Protein AF-A0A7K0BGA0-F1 (afdb_monomer_lite)

pLDDT: mean 87.05, std 5.62, range [65.81, 94.06]

Secondary structure (DSSP, 8-state):
-EEEEEETTTTEEEEEE---------SS--------PPPS--SEEEEEEEE--EEEETTEEEEPPGGG-EEEEEEEEE--

Structure (mmCIF, N/CA/C/O backbone):
data_AF-A0A7K0BGA0-F1
#
_entry.id   AF-A0A7K0BGA0-F1
#
loop_
_atom_site.group_PDB
_atom_site.id
_atom_site.type_symbol
_atom_site.label_atom_id
_atom_site.label_alt_id
_atom_site.label_comp_id
_atom_site.label_asym_id
_atom_site.label_entity_id
_atom_site.label_seq_id
_atom_site.pdbx_PDB_ins_code
_atom_site.Cartn_x
_atom_site.Cartn_y
_atom_site.Cartn_z
_atom_site.occupancy
_atom_site.B_iso_or_equiv
_atom_site.auth_seq_id
_atom_site.auth_comp_id
_atom_site.auth_asym_id
_atom_site.auth_atom_id
_atom_site.pdbx_PDB_model_num
ATOM 1 N N . MET A 1 1 ? 3.004 3.347 0.396 1.00 86.25 1 MET A N 1
ATOM 2 C CA . MET A 1 1 ? 2.063 2.702 1.341 1.00 86.25 1 MET A CA 1
ATOM 3 C C . MET A 1 1 ? 1.098 3.762 1.839 1.00 86.25 1 MET A C 1
ATOM 5 O O . MET A 1 1 ? 1.430 4.939 1.783 1.00 86.25 1 MET A O 1
ATOM 9 N N . ALA A 1 2 ? -0.083 3.387 2.301 1.00 87.75 2 ALA A N 1
ATOM 10 C CA . ALA A 1 2 ? -0.985 4.322 2.952 1.00 87.75 2 ALA A CA 1
ATOM 11 C C . ALA A 1 2 ? -1.748 3.640 4.084 1.00 87.75 2 ALA A C 1
ATOM 13 O O . ALA A 1 2 ? -1.885 2.413 4.106 1.00 87.75 2 ALA A O 1
ATOM 14 N N . ILE A 1 3 ? -2.218 4.451 5.026 1.00 89.50 3 ILE A N 1
ATOM 15 C CA . ILE A 1 3 ? -3.103 4.021 6.101 1.00 89.50 3 ILE A CA 1
ATOM 16 C C . ILE A 1 3 ? -4.380 4.850 6.007 1.00 89.50 3 ILE A C 1
ATOM 18 O O . ILE A 1 3 ? -4.327 6.079 5.939 1.00 89.50 3 ILE A O 1
ATOM 22 N N . ALA A 1 4 ? -5.513 4.163 5.985 1.00 88.75 4 ALA A N 1
ATOM 23 C CA . ALA A 1 4 ? -6.837 4.746 6.099 1.00 88.75 4 ALA A CA 1
ATOM 24 C C . ALA A 1 4 ? -7.361 4.513 7.517 1.00 88.75 4 ALA A C 1
ATOM 26 O O . ALA A 1 4 ? -7.227 3.405 8.038 1.00 88.75 4 ALA A O 1
ATOM 27 N N . ASN A 1 5 ? -7.965 5.526 8.130 1.00 88.56 5 ASN A N 1
ATOM 28 C CA . ASN A 1 5 ? -8.832 5.356 9.286 1.00 88.56 5 ASN A CA 1
ATOM 29 C C . ASN A 1 5 ? -10.275 5.617 8.866 1.00 88.56 5 ASN A C 1
ATOM 31 O O . ASN A 1 5 ? -10.562 6.681 8.323 1.00 88.56 5 ASN A O 1
ATOM 35 N N . TRP A 1 6 ? -11.173 4.680 9.149 1.00 87.06 6 TRP A N 1
ATOM 36 C CA . TRP A 1 6 ? -12.605 4.848 8.926 1.00 87.06 6 TRP A CA 1
ATOM 37 C C . TRP A 1 6 ? -13.342 4.869 10.265 1.00 87.06 6 TRP A C 1
ATOM 39 O O . TRP A 1 6 ? -13.294 3.908 11.037 1.00 87.06 6 TRP A O 1
ATOM 49 N N . ASN A 1 7 ? -14.014 5.985 10.541 1.00 85.75 7 ASN A N 1
ATOM 50 C CA . ASN A 1 7 ? -15.037 6.096 11.566 1.00 85.75 7 ASN A CA 1
ATOM 51 C C . ASN A 1 7 ? -16.385 5.713 10.943 1.00 85.75 7 ASN A C 1
ATOM 53 O O . ASN A 1 7 ? -17.001 6.522 10.252 1.00 85.75 7 ASN A O 1
ATOM 57 N N . TYR A 1 8 ? -16.821 4.481 11.193 1.00 81.62 8 TYR A N 1
ATOM 58 C CA . TYR A 1 8 ? -18.072 3.946 10.658 1.00 81.62 8 TYR A CA 1
ATOM 59 C C . TYR A 1 8 ? -19.323 4.524 11.337 1.00 81.62 8 TYR A C 1
ATOM 61 O O . TYR A 1 8 ? -20.391 4.489 10.738 1.00 81.62 8 TYR A O 1
ATOM 69 N N . GLU A 1 9 ? -19.217 5.056 12.560 1.00 85.25 9 GLU A N 1
ATOM 70 C CA . GLU A 1 9 ? -20.363 5.635 13.281 1.00 85.25 9 GLU A CA 1
ATOM 71 C C . GLU A 1 9 ? -20.790 6.972 12.672 1.00 85.25 9 GLU A C 1
ATOM 73 O O . GLU A 1 9 ? -21.978 7.256 12.546 1.00 85.25 9 GLU A O 1
ATOM 78 N N . GLU A 1 10 ? -19.813 7.781 12.259 1.00 87.06 10 GLU A N 1
ATOM 79 C CA . GLU A 1 10 ? -20.044 9.081 11.617 1.00 87.06 10 GLU A CA 1
ATOM 80 C C . GLU A 1 10 ? -19.897 9.043 10.088 1.00 87.06 10 GLU A C 1
ATOM 82 O O . GLU A 1 10 ? -20.00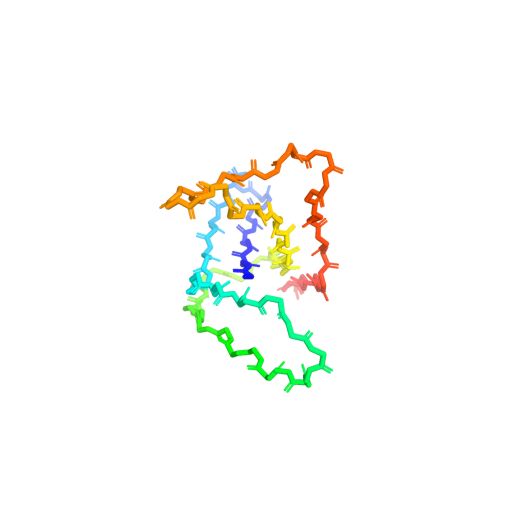4 10.084 9.443 1.00 87.06 10 GLU A O 1
ATOM 87 N N . ASP A 1 11 ? -19.592 7.873 9.522 1.00 83.94 11 ASP A N 1
ATOM 88 C CA . ASP A 1 11 ? -19.232 7.663 8.114 1.00 83.94 11 ASP A CA 1
ATOM 89 C C . ASP A 1 11 ? -18.153 8.634 7.586 1.00 83.94 11 ASP A C 1
ATOM 91 O O . ASP A 1 11 ? -18.252 9.236 6.515 1.00 83.94 11 ASP A O 1
ATOM 95 N N . LYS A 1 12 ? -17.081 8.813 8.365 1.00 87.38 12 LYS A N 1
ATOM 96 C CA . LYS A 1 12 ? -15.942 9.680 8.013 1.00 87.38 12 LYS A CA 1
ATOM 97 C C . LYS A 1 12 ? -14.671 8.872 7.859 1.00 87.38 12 LYS A C 1
ATOM 99 O O . LYS A 1 12 ? -14.392 7.993 8.669 1.00 87.38 12 LYS A O 1
ATOM 104 N N . PHE A 1 13 ? -13.843 9.219 6.879 1.00 86.00 13 PHE A N 1
ATOM 105 C CA . PHE A 1 13 ? -12.542 8.586 6.692 1.00 86.00 13 PHE A CA 1
ATOM 106 C C . PHE A 1 13 ? -11.407 9.606 6.570 1.00 86.00 13 PHE A C 1
ATOM 108 O O . PHE A 1 13 ? -11.572 10.691 6.016 1.00 86.00 13 PHE A O 1
ATOM 115 N N . GLU A 1 14 ? -10.234 9.233 7.072 1.00 88.38 14 GLU A N 1
ATOM 116 C CA . GLU A 1 14 ? -8.983 9.972 6.919 1.00 88.38 14 GLU A CA 1
ATOM 117 C C . GLU A 1 14 ? -7.938 9.057 6.279 1.00 88.38 14 GLU A C 1
ATOM 119 O O . GLU A 1 14 ? -7.746 7.926 6.717 1.00 88.38 1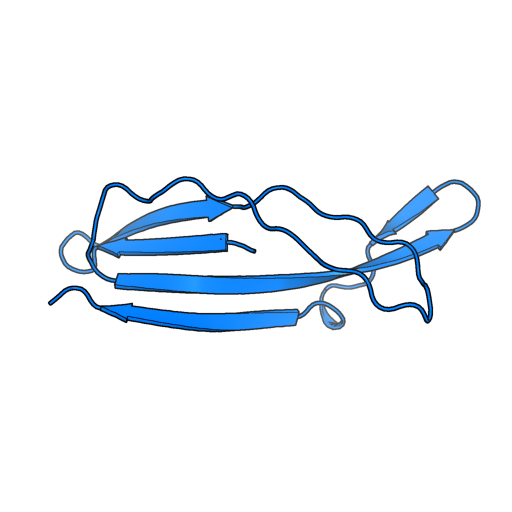4 GLU A O 1
ATOM 124 N N . ASN A 1 15 ? -7.234 9.553 5.260 1.00 88.75 15 ASN A N 1
ATOM 125 C CA . ASN A 1 15 ? -6.167 8.817 4.586 1.00 88.75 15 ASN A CA 1
ATOM 126 C C . ASN A 1 15 ? -4.829 9.533 4.770 1.00 88.75 15 ASN A C 1
ATOM 128 O O . ASN A 1 15 ? -4.719 10.733 4.515 1.00 88.75 15 ASN A O 1
ATOM 132 N N . LYS A 1 16 ? -3.792 8.779 5.140 1.00 88.62 16 LYS A N 1
ATOM 133 C CA . LYS A 1 16 ? -2.403 9.246 5.172 1.00 88.62 16 LYS A CA 1
ATOM 134 C C . LYS A 1 16 ? -1.565 8.400 4.231 1.00 88.62 16 LYS A C 1
ATOM 136 O O . LYS A 1 16 ? -1.501 7.177 4.360 1.00 88.62 16 LYS A O 1
ATOM 141 N N . TYR A 1 17 ? -0.928 9.067 3.280 1.00 89.38 17 TYR A N 1
ATOM 142 C CA . TYR A 1 17 ? -0.012 8.448 2.333 1.00 89.38 17 TYR A CA 1
ATOM 143 C C . TYR A 1 17 ? 1.413 8.563 2.861 1.00 89.38 17 TYR A C 1
ATOM 145 O O . TYR A 1 17 ? 1.772 9.567 3.473 1.00 89.38 17 TYR A O 1
ATOM 153 N N . SER A 1 18 ? 2.216 7.528 2.632 1.00 89.38 18 SER A N 1
ATOM 154 C CA . SER A 1 18 ? 3.647 7.589 2.901 1.00 89.38 18 SER A CA 1
ATOM 155 C C . SER A 1 18 ? 4.338 8.501 1.894 1.00 89.38 18 SER A C 1
ATOM 157 O O . SER A 1 18 ? 3.751 8.894 0.883 1.00 89.38 18 SER A O 1
ATOM 159 N N . ASN A 1 19 ? 5.632 8.728 2.100 1.00 90.81 19 ASN A N 1
ATOM 160 C CA . ASN A 1 19 ? 6.512 9.186 1.032 1.00 90.81 19 ASN A CA 1
ATOM 161 C C . ASN A 1 19 ? 6.370 8.314 -0.233 1.00 90.81 19 ASN A C 1
ATOM 163 O O . ASN A 1 19 ? 6.158 7.096 -0.149 1.00 90.81 19 ASN A O 1
ATOM 167 N N . GLU A 1 20 ? 6.492 8.950 -1.400 1.00 87.75 20 GLU A N 1
ATOM 168 C CA . GLU A 1 20 ? 6.608 8.258 -2.681 1.00 87.75 20 GLU A CA 1
ATOM 169 C C . GLU A 1 20 ? 8.011 7.654 -2.806 1.00 87.75 20 GLU A C 1
ATOM 171 O O . GLU A 1 20 ? 9.007 8.274 -2.429 1.00 87.75 20 GLU A O 1
ATOM 176 N N . ILE A 1 21 ? 8.084 6.423 -3.310 1.00 90.19 21 ILE A N 1
ATOM 177 C CA . ILE A 1 21 ? 9.337 5.688 -3.477 1.00 90.19 21 ILE A CA 1
ATOM 178 C C . ILE A 1 21 ? 9.382 5.197 -4.918 1.00 90.19 21 ILE A C 1
ATOM 180 O O . ILE A 1 21 ? 8.562 4.375 -5.326 1.00 90.19 21 ILE A O 1
ATOM 184 N N . ILE A 1 22 ? 10.336 5.720 -5.684 1.00 90.31 22 ILE A N 1
ATOM 185 C CA . ILE A 1 22 ? 10.570 5.347 -7.078 1.00 90.31 22 ILE A CA 1
ATOM 186 C C . ILE A 1 22 ? 11.856 4.538 -7.122 1.00 90.31 22 ILE A C 1
ATOM 188 O O . ILE A 1 22 ? 12.893 4.984 -6.636 1.00 90.31 22 ILE A O 1
ATOM 192 N N . ILE A 1 23 ? 11.777 3.347 -7.706 1.00 89.94 23 ILE A N 1
ATOM 193 C CA . ILE A 1 23 ? 12.887 2.402 -7.758 1.00 89.94 23 ILE A CA 1
ATOM 194 C C . ILE A 1 23 ? 13.146 2.050 -9.219 1.00 89.94 23 ILE A C 1
ATOM 196 O O . ILE A 1 23 ? 12.214 1.724 -9.958 1.00 89.94 23 ILE A O 1
ATOM 200 N N . GLU A 1 24 ? 14.405 2.126 -9.648 1.00 88.69 24 GLU A N 1
ATOM 20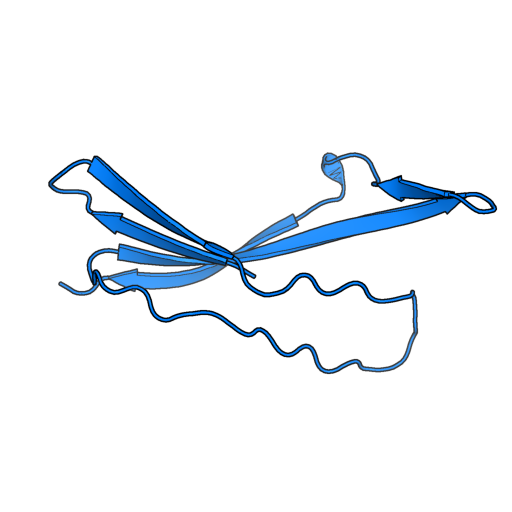1 C CA . GLU A 1 24 ? 14.795 1.619 -10.962 1.00 88.69 24 GLU A CA 1
ATOM 202 C C . GLU A 1 24 ? 14.816 0.087 -10.964 1.00 88.69 24 GLU A C 1
ATOM 204 O O . GLU A 1 24 ? 15.040 -0.561 -9.943 1.00 88.69 24 GLU A O 1
ATOM 209 N N . LYS A 1 25 ? 14.579 -0.522 -12.128 1.00 85.69 25 LYS A N 1
ATOM 210 C CA . LYS A 1 25 ? 14.605 -1.980 -12.244 1.00 85.69 25 LYS A CA 1
ATOM 211 C C . LYS A 1 25 ? 16.012 -2.493 -11.928 1.00 85.69 25 LYS A C 1
ATOM 213 O O . LYS A 1 25 ? 16.942 -2.244 -12.689 1.00 85.69 25 LYS A O 1
ATOM 218 N N . THR A 1 26 ? 16.129 -3.270 -10.861 1.00 89.81 26 THR A N 1
ATOM 219 C CA . THR A 1 26 ? 17.361 -3.952 -10.458 1.00 89.81 26 THR A CA 1
ATOM 220 C C . THR A 1 26 ? 17.063 -5.397 -10.060 1.00 89.81 26 THR A C 1
ATOM 222 O O . THR A 1 26 ? 15.914 -5.747 -9.786 1.00 89.81 26 THR A O 1
ATOM 225 N N . ASN A 1 27 ? 18.100 -6.233 -10.049 1.00 90.56 27 ASN A N 1
ATOM 226 C CA . ASN A 1 27 ? 18.050 -7.597 -9.514 1.00 90.56 27 ASN A CA 1
ATOM 227 C C . ASN A 1 27 ? 18.519 -7.661 -8.051 1.00 90.56 27 ASN A C 1
ATOM 229 O O . ASN A 1 27 ? 18.483 -8.725 -7.437 1.00 90.56 27 ASN A O 1
ATOM 233 N N . GLU A 1 28 ? 18.986 -6.542 -7.501 1.00 94.06 28 GLU A N 1
ATOM 234 C CA . GLU A 1 28 ? 19.448 -6.452 -6.122 1.00 94.06 28 GLU A CA 1
ATOM 235 C C . GLU A 1 28 ? 18.273 -6.272 -5.158 1.00 94.06 28 GLU A C 1
ATOM 237 O O . GLU A 1 28 ? 17.238 -5.687 -5.494 1.00 94.06 28 GLU A O 1
ATOM 242 N N . LYS A 1 29 ? 18.436 -6.771 -3.929 1.00 91.88 29 LYS A N 1
ATOM 243 C CA . LYS A 1 29 ? 17.471 -6.521 -2.860 1.00 91.88 29 LYS A CA 1
ATOM 244 C C . LYS A 1 29 ? 17.561 -5.049 -2.455 1.00 91.88 29 LYS A C 1
ATOM 246 O O . LYS A 1 29 ? 18.636 -4.571 -2.113 1.00 91.88 29 LYS A O 1
ATOM 251 N N . ILE A 1 30 ? 16.421 -4.367 -2.446 1.00 91.94 30 ILE A N 1
ATOM 252 C CA . ILE A 1 30 ? 16.306 -2.987 -1.975 1.00 91.94 30 ILE A CA 1
ATOM 253 C C . ILE A 1 30 ? 15.419 -2.967 -0.738 1.00 91.94 30 ILE A C 1
ATOM 255 O O . ILE A 1 30 ? 14.293 -3.469 -0.766 1.00 91.94 30 ILE A O 1
ATOM 259 N N . ASP A 1 31 ? 15.924 -2.361 0.333 1.00 91.25 31 ASP A N 1
ATOM 260 C CA . ASP A 1 31 ? 15.135 -2.094 1.527 1.00 91.25 31 ASP A CA 1
ATOM 261 C C . ASP A 1 31 ? 14.307 -0.817 1.321 1.00 91.25 31 ASP A C 1
ATOM 263 O O . ASP A 1 31 ? 14.812 0.228 0.907 1.00 91.25 31 ASP A O 1
ATOM 267 N N . ILE A 1 32 ? 13.004 -0.919 1.583 1.00 88.81 32 ILE A N 1
ATOM 268 C CA . ILE A 1 32 ? 12.031 0.149 1.353 1.00 88.81 32 ILE A CA 1
ATOM 269 C C . ILE A 1 32 ? 11.540 0.651 2.708 1.00 88.81 32 ILE A C 1
ATOM 271 O O . ILE A 1 32 ? 10.875 -0.079 3.443 1.00 88.81 32 ILE A O 1
ATOM 275 N N . THR A 1 33 ? 11.827 1.915 3.016 1.00 89.56 33 THR A N 1
ATOM 276 C CA . THR A 1 33 ? 11.398 2.554 4.265 1.00 89.56 33 THR A CA 1
ATOM 277 C C . THR A 1 33 ? 10.228 3.491 4.005 1.00 89.56 33 THR A C 1
ATOM 279 O O . THR A 1 33 ? 10.346 4.460 3.253 1.00 89.56 33 THR A O 1
ATOM 282 N N . PHE A 1 34 ? 9.099 3.217 4.658 1.00 88.19 34 PHE A N 1
ATOM 283 C CA . PHE A 1 34 ? 7.917 4.072 4.620 1.00 88.19 34 PHE A CA 1
ATOM 284 C C . PHE A 1 34 ? 7.891 4.991 5.839 1.00 88.19 34 PHE A C 1
ATOM 286 O O . PHE A 1 34 ? 7.988 4.527 6.974 1.00 88.19 34 PHE A O 1
ATOM 293 N N . ILE A 1 35 ? 7.707 6.285 5.601 1.00 86.44 35 ILE A N 1
ATOM 294 C CA . ILE A 1 35 ? 7.487 7.289 6.641 1.00 86.44 35 ILE A CA 1
ATOM 295 C C . ILE A 1 35 ? 6.016 7.684 6.581 1.00 86.44 35 ILE A C 1
ATOM 297 O O . ILE A 1 35 ? 5.526 8.106 5.533 1.00 86.44 35 ILE A O 1
ATOM 301 N N . LEU A 1 36 ? 5.308 7.494 7.692 1.00 84.19 36 LEU A N 1
ATOM 302 C CA . LEU A 1 36 ? 3.880 7.760 7.828 1.00 84.19 36 LEU A CA 1
ATOM 303 C C . LEU A 1 36 ? 3.625 8.464 9.155 1.00 84.19 36 LEU A C 1
ATOM 305 O O . LEU A 1 36 ? 4.103 8.022 10.203 1.00 84.19 36 LEU A O 1
ATOM 309 N N . ASP A 1 37 ? 2.819 9.518 9.104 1.00 82.44 37 ASP A N 1
ATOM 310 C CA . ASP A 1 37 ? 2.305 10.149 10.310 1.00 82.44 37 ASP A CA 1
ATOM 311 C C . ASP A 1 37 ? 1.298 9.233 11.004 1.00 82.44 37 ASP A C 1
ATOM 313 O O . ASP A 1 37 ? 0.538 8.492 10.369 1.00 82.44 37 ASP A O 1
ATOM 317 N N . LYS A 1 38 ? 1.265 9.303 12.337 1.00 74.31 38 LYS A N 1
ATOM 318 C CA . LYS A 1 38 ? 0.238 8.613 13.116 1.00 74.31 38 LYS A CA 1
ATOM 319 C C . LYS A 1 38 ? -1.118 9.265 12.866 1.00 74.31 38 LYS A C 1
ATOM 321 O O . LYS A 1 38 ? -1.258 10.481 12.968 1.00 74.31 38 LYS A O 1
ATOM 326 N N . LEU A 1 39 ? -2.123 8.433 12.617 1.00 75.81 39 LEU A N 1
ATOM 327 C CA . LEU A 1 39 ? -3.517 8.861 12.607 1.00 75.81 39 LEU A CA 1
ATOM 328 C C . LEU A 1 39 ? -3.950 9.181 14.044 1.00 75.81 39 LEU A C 1
ATOM 330 O O . LEU A 1 39 ? -3.625 8.439 14.977 1.00 75.81 39 LEU A O 1
ATOM 334 N N . GLN A 1 40 ? -4.642 10.307 14.223 1.00 70.69 40 GLN A N 1
ATOM 335 C CA . GLN A 1 40 ? -5.087 10.762 15.545 1.00 70.69 40 GLN A CA 1
ATOM 336 C C . GLN A 1 40 ? -6.287 9.953 16.050 1.00 70.69 40 GLN A C 1
ATOM 338 O O . GLN A 1 40 ? -6.400 9.678 17.243 1.00 70.69 40 GLN A O 1
ATOM 343 N N . THR A 1 41 ? -7.157 9.534 15.138 1.00 67.38 41 THR A N 1
ATOM 344 C CA . THR A 1 41 ? -8.386 8.789 15.413 1.00 67.38 41 THR A CA 1
ATOM 345 C C . THR A 1 41 ? -8.148 7.279 15.297 1.00 67.38 41 THR A C 1
ATOM 347 O O . THR A 1 41 ? -7.385 6.813 14.447 1.00 67.38 41 THR A O 1
ATOM 350 N N . LYS A 1 42 ? -8.759 6.494 16.192 1.00 65.81 42 LYS A N 1
ATOM 351 C CA . LYS A 1 42 ? -8.529 5.047 16.344 1.00 65.81 42 LYS A CA 1
ATOM 352 C C . LYS A 1 42 ? -9.860 4.299 16.288 1.00 65.81 42 LYS A C 1
ATOM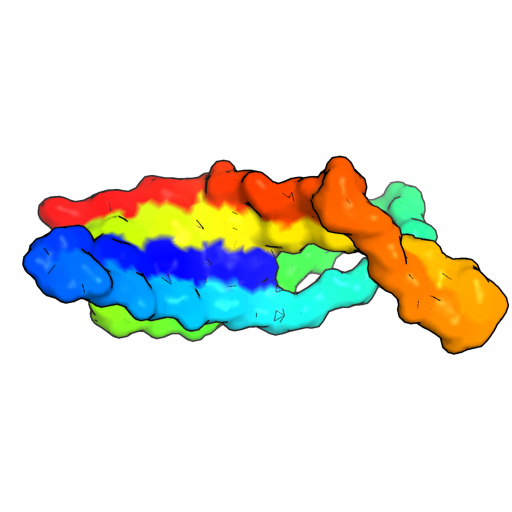 354 O O . LYS A 1 42 ? -10.370 3.895 17.323 1.00 65.81 42 LYS A O 1
ATOM 359 N N . ASN A 1 43 ? -10.405 4.130 15.087 1.00 81.12 43 ASN A N 1
ATOM 360 C CA . ASN A 1 43 ? -11.616 3.337 14.878 1.00 81.12 43 ASN A CA 1
ATOM 361 C C . ASN A 1 43 ? -11.219 2.079 14.100 1.00 81.12 43 ASN A C 1
ATOM 363 O O . ASN A 1 43 ? -10.737 1.115 14.693 1.00 81.12 43 ASN A O 1
ATOM 367 N N . LEU A 1 44 ? -11.306 2.120 12.770 1.00 83.12 44 LEU A N 1
ATOM 368 C CA . LEU A 1 44 ? -10.825 1.052 11.902 1.00 83.12 44 LEU A CA 1
ATOM 369 C C . LEU A 1 44 ? -9.630 1.527 11.080 1.00 83.12 44 LEU A C 1
ATOM 371 O O . LEU A 1 44 ? -9.784 2.331 10.164 1.00 83.12 44 LEU A O 1
ATOM 375 N N . TRP A 1 45 ? -8.447 0.988 11.364 1.00 89.06 45 TRP A N 1
ATOM 376 C CA . TRP A 1 45 ? -7.255 1.231 10.558 1.00 89.06 45 TRP A CA 1
ATOM 377 C C . TRP A 1 45 ? -7.094 0.169 9.480 1.00 89.06 45 TRP A C 1
ATOM 379 O O . TRP A 1 45 ? -7.121 -1.029 9.761 1.00 89.06 45 TRP A O 1
ATOM 389 N N . ILE A 1 46 ? -6.843 0.617 8.256 1.00 89.75 46 ILE A N 1
ATOM 390 C CA . ILE A 1 46 ? -6.549 -0.231 7.105 1.00 89.75 46 ILE A CA 1
ATOM 391 C C . ILE A 1 46 ? -5.223 0.235 6.518 1.00 89.75 46 ILE A C 1
ATOM 393 O O . ILE A 1 46 ? -5.106 1.360 6.037 1.00 89.75 46 ILE A O 1
ATOM 397 N N . ALA A 1 47 ? -4.219 -0.634 6.542 1.00 90.75 47 ALA A N 1
ATOM 398 C CA . ALA A 1 47 ? -2.949 -0.409 5.874 1.00 90.75 47 ALA A CA 1
ATOM 399 C C . ALA A 1 47 ? -2.973 -1.079 4.500 1.00 90.75 47 ALA A C 1
ATOM 401 O O . ALA A 1 47 ? -3.255 -2.276 4.387 1.00 90.75 47 ALA A O 1
ATOM 402 N N . TYR A 1 48 ? -2.636 -0.326 3.456 1.00 90.75 48 TYR A N 1
ATOM 403 C CA . TYR A 1 48 ? -2.558 -0.853 2.101 1.00 90.75 48 TYR A CA 1
ATOM 404 C C . TYR A 1 48 ? -1.290 -0.412 1.371 1.00 90.75 48 TYR A C 1
ATOM 406 O O . TYR A 1 48 ? -0.734 0.674 1.573 1.00 90.75 48 TYR A O 1
ATOM 414 N N . LEU A 1 49 ? -0.819 -1.296 0.499 1.00 91.50 49 LEU A N 1
ATOM 415 C CA . LEU A 1 49 ? 0.332 -1.091 -0.356 1.00 91.50 49 LEU A CA 1
ATOM 416 C C . LEU A 1 49 ? -0.140 -0.977 -1.801 1.00 91.50 49 LEU A C 1
ATOM 418 O O . LEU A 1 49 ? -0.728 -1.908 -2.347 1.00 91.50 49 LEU A O 1
ATOM 422 N N . PHE A 1 50 ? 0.138 0.171 -2.408 1.00 90.94 50 PHE A N 1
ATOM 423 C CA . PHE A 1 50 ? -0.032 0.376 -3.835 1.00 90.94 50 PHE A CA 1
ATOM 424 C C . PHE A 1 50 ? 1.320 0.229 -4.531 1.00 90.94 50 PHE A C 1
ATOM 426 O O . PHE A 1 50 ? 2.287 0.883 -4.138 1.00 90.94 50 PHE A O 1
ATOM 433 N N . ILE A 1 51 ? 1.368 -0.615 -5.558 1.00 91.25 51 ILE A N 1
ATOM 434 C CA . ILE A 1 51 ? 2.526 -0.803 -6.430 1.00 91.25 51 ILE A CA 1
ATOM 435 C C . ILE A 1 51 ? 2.081 -0.468 -7.849 1.00 91.25 51 ILE A C 1
ATOM 437 O O . ILE A 1 51 ? 1.167 -1.094 -8.387 1.00 91.25 51 ILE A O 1
ATOM 441 N N . GLY A 1 52 ? 2.726 0.535 -8.440 1.00 91.50 52 GLY A N 1
ATOM 442 C CA . GLY A 1 52 ? 2.527 0.925 -9.829 1.00 91.50 52 GLY A CA 1
ATOM 443 C C . GLY A 1 52 ? 3.787 0.689 -10.647 1.00 91.50 52 GLY A C 1
ATOM 444 O O . GLY A 1 52 ? 4.899 0.797 -10.134 1.00 91.50 52 GLY A O 1
ATOM 445 N N . PHE A 1 53 ? 3.609 0.396 -11.930 1.00 91.38 53 PHE A N 1
ATOM 446 C CA . PHE A 1 53 ? 4.721 0.194 -12.853 1.00 91.38 53 PHE A CA 1
ATOM 447 C C . PHE A 1 53 ? 4.769 1.312 -13.890 1.00 91.38 53 PHE A C 1
ATOM 449 O O . PHE A 1 53 ? 3.745 1.853 -14.313 1.00 91.38 53 PHE A O 1
ATOM 456 N N . SER A 1 54 ? 5.975 1.654 -14.325 1.00 91.19 54 SER A N 1
ATOM 457 C CA . SER A 1 54 ? 6.202 2.637 -15.378 1.00 91.19 54 SER A CA 1
ATOM 458 C C . SER A 1 54 ? 7.287 2.150 -16.326 1.00 91.19 54 SER A C 1
ATOM 460 O O . SER A 1 54 ? 8.154 1.368 -15.941 1.00 91.19 54 SER A O 1
ATOM 462 N N . ASN A 1 55 ? 7.227 2.625 -17.566 1.00 89.81 55 ASN A N 1
ATOM 463 C CA . ASN A 1 55 ? 8.275 2.426 -18.551 1.00 89.81 55 ASN A CA 1
ATOM 464 C C . ASN A 1 55 ? 8.954 3.757 -18.857 1.00 89.81 55 ASN A C 1
ATOM 466 O O . ASN A 1 55 ? 8.309 4.798 -19.019 1.00 89.81 55 ASN A O 1
ATOM 470 N N . LYS A 1 56 ? 10.275 3.707 -18.996 1.00 85.44 56 LYS A N 1
ATOM 471 C CA . LYS A 1 56 ? 11.069 4.830 -19.483 1.00 85.44 56 LYS A CA 1
ATOM 472 C C . LYS A 1 56 ? 11.140 4.748 -21.006 1.00 85.44 56 LYS A C 1
ATOM 474 O O . LYS A 1 56 ? 11.859 3.926 -21.563 1.00 85.44 56 LYS A O 1
ATOM 479 N N . GLU A 1 57 ? 10.380 5.595 -21.688 1.00 87.00 57 GLU A N 1
ATOM 480 C CA . GLU A 1 57 ? 10.433 5.740 -23.142 1.00 87.00 57 GLU A CA 1
ATOM 481 C C . GLU A 1 57 ? 11.320 6.938 -23.499 1.00 87.00 57 GLU A C 1
ATOM 483 O O . GLU A 1 57 ? 10.925 8.104 -23.380 1.00 87.00 57 GLU A O 1
ATOM 488 N N . ARG A 1 58 ? 12.547 6.657 -23.955 1.00 85.94 58 ARG A N 1
ATOM 489 C CA . ARG A 1 58 ? 13.585 7.669 -24.220 1.00 85.94 58 ARG A CA 1
ATOM 490 C C . ARG A 1 58 ? 13.864 8.519 -22.968 1.00 85.94 58 ARG A C 1
ATOM 492 O O . ARG A 1 58 ? 14.453 8.032 -22.011 1.00 85.94 58 ARG A O 1
ATOM 499 N N . ARG A 1 59 ? 13.453 9.794 -22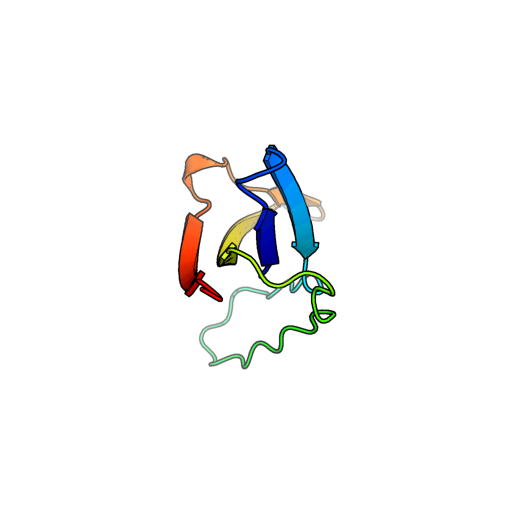.978 1.00 84.31 59 ARG A N 1
ATOM 500 C CA . ARG A 1 59 ? 13.623 10.758 -21.874 1.00 84.31 59 ARG A CA 1
ATOM 501 C C . ARG A 1 59 ? 12.363 10.928 -21.019 1.00 84.31 59 ARG A C 1
ATOM 503 O O . ARG A 1 59 ? 12.382 11.726 -20.091 1.00 84.31 59 ARG A O 1
ATOM 510 N N . LYS A 1 60 ? 11.262 10.242 -21.346 1.00 86.44 60 LYS A N 1
ATOM 511 C CA . LYS A 1 60 ? 9.976 10.395 -20.656 1.00 86.44 60 LYS A CA 1
ATOM 512 C C . LYS A 1 60 ? 9.632 9.130 -19.881 1.00 86.44 60 LYS A C 1
ATOM 514 O O . LYS A 1 60 ? 9.681 8.032 -20.429 1.00 86.44 60 LYS A O 1
ATOM 519 N N . THR A 1 61 ? 9.225 9.298 -18.632 1.00 87.62 61 THR A N 1
ATOM 520 C CA . THR A 1 61 ? 8.613 8.228 -17.841 1.00 87.62 61 THR A CA 1
ATOM 521 C C . THR A 1 61 ? 7.121 8.204 -18.140 1.00 87.62 61 THR A C 1
ATOM 523 O O . THR A 1 61 ? 6.439 9.214 -17.970 1.00 87.62 61 THR A O 1
ATOM 526 N N . LYS A 1 62 ? 6.611 7.067 -18.616 1.00 89.50 62 LYS A N 1
ATOM 527 C CA . LYS A 1 62 ? 5.180 6.839 -18.824 1.00 89.50 62 LYS A CA 1
ATOM 528 C C . LYS A 1 62 ? 4.695 5.765 -17.865 1.00 89.50 62 LYS A C 1
ATOM 530 O O . LYS A 1 62 ? 5.232 4.658 -17.840 1.00 89.50 62 LYS A O 1
ATOM 535 N N . LEU A 1 63 ? 3.665 6.092 -17.092 1.00 88.25 63 LEU A N 1
ATOM 536 C CA . LEU A 1 63 ? 2.975 5.118 -16.251 1.00 88.25 63 LEU A CA 1
ATOM 537 C C . LEU A 1 63 ? 2.335 4.038 -17.129 1.00 88.25 63 LEU A C 1
ATOM 539 O O . LEU A 1 63 ? 1.760 4.340 -18.178 1.00 88.25 63 LEU A O 1
ATOM 543 N N . LEU A 1 64 ? 2.435 2.780 -16.699 1.00 89.06 64 LEU A N 1
ATOM 544 C CA . LEU A 1 64 ? 1.731 1.685 -17.352 1.00 89.06 64 LEU A CA 1
ATOM 545 C C . LEU A 1 64 ? 0.230 1.761 -17.064 1.00 89.06 64 LEU A C 1
ATOM 547 O O . LEU A 1 64 ? -0.238 2.423 -16.136 1.00 89.06 64 LEU A O 1
ATOM 551 N N . HIS A 1 65 ? -0.543 1.058 -17.892 1.00 89.31 65 HIS A N 1
ATOM 552 C CA . HIS A 1 65 ? -1.984 0.952 -17.710 1.00 89.31 65 HIS A CA 1
ATOM 553 C C . HIS A 1 65 ? -2.321 0.410 -16.313 1.00 89.31 65 HIS A C 1
ATOM 555 O O . HIS A 1 65 ? -1.710 -0.561 -15.867 1.00 89.31 65 HIS A O 1
ATOM 561 N N . LYS A 1 66 ? -3.358 0.966 -15.670 1.00 86.19 66 LYS A N 1
ATOM 562 C CA . LYS A 1 66 ? -3.756 0.638 -14.284 1.00 86.19 66 LYS A CA 1
ATOM 563 C C . LYS A 1 66 ? -3.984 -0.854 -14.018 1.00 86.19 66 LYS A C 1
ATOM 565 O O . LYS A 1 66 ? -3.848 -1.279 -12.882 1.00 86.19 66 LYS A O 1
ATOM 570 N N . LYS A 1 67 ? -4.276 -1.644 -15.058 1.00 89.81 67 LYS A N 1
ATOM 571 C CA . LYS A 1 67 ? -4.403 -3.115 -14.990 1.00 89.81 67 LYS A CA 1
ATOM 572 C C . LYS A 1 67 ? -3.150 -3.831 -14.468 1.00 89.81 67 LYS A C 1
ATOM 574 O O . LYS A 1 67 ? -3.245 -4.980 -14.068 1.00 89.81 67 LYS A O 1
ATOM 579 N N . TRP A 1 68 ? -1.993 -3.176 -14.544 1.00 87.50 68 TRP A N 1
ATOM 580 C CA . TRP A 1 68 ? -0.723 -3.699 -14.047 1.00 87.50 68 TRP A CA 1
ATOM 581 C C . TRP A 1 68 ? -0.420 -3.253 -12.618 1.00 87.50 68 TRP A C 1
ATOM 583 O O . TRP A 1 68 ? 0.533 -3.744 -12.029 1.00 87.50 68 TRP A O 1
ATOM 593 N N . ASN A 1 69 ? -1.198 -2.322 -12.068 1.00 89.75 69 ASN A N 1
ATOM 594 C CA . ASN A 1 69 ? -0.998 -1.848 -10.711 1.00 89.75 69 ASN A CA 1
ATOM 595 C C . ASN A 1 69 ? -1.699 -2.787 -9.732 1.00 89.75 69 ASN A C 1
ATOM 597 O O . ASN A 1 69 ? -2.764 -3.328 -10.031 1.00 89.75 69 ASN A O 1
ATOM 601 N N . THR A 1 70 ? -1.144 -2.891 -8.533 1.00 90.94 70 THR A N 1
ATOM 602 C CA . THR A 1 70 ? -1.722 -3.687 -7.453 1.00 90.94 70 THR A CA 1
ATOM 603 C C . THR A 1 70 ? -1.978 -2.793 -6.252 1.00 90.94 70 THR A C 1
ATOM 605 O O . THR A 1 70 ? -1.120 -1.995 -5.879 1.00 90.94 70 THR A O 1
ATOM 608 N N . ALA A 1 71 ? -3.150 -2.939 -5.639 1.00 90.12 71 ALA A N 1
ATOM 609 C CA . ALA A 1 71 ? -3.459 -2.389 -4.327 1.00 90.12 71 ALA A CA 1
ATOM 610 C C . ALA A 1 71 ? -3.778 -3.554 -3.388 1.00 90.12 71 ALA A C 1
ATOM 612 O O . ALA A 1 71 ? -4.786 -4.235 -3.566 1.00 90.12 71 ALA A O 1
ATOM 613 N N . THR A 1 72 ? -2.908 -3.793 -2.412 1.00 91.75 72 THR A N 1
ATOM 614 C CA . THR A 1 72 ? -3.032 -4.917 -1.479 1.00 91.75 72 THR A CA 1
ATOM 615 C C . THR A 1 72 ? -3.233 -4.392 -0.071 1.00 91.75 72 THR A C 1
ATOM 617 O O . THR A 1 72 ? -2.437 -3.584 0.404 1.00 91.75 72 THR A O 1
ATOM 620 N N . ILE A 1 73 ? -4.262 -4.879 0.618 1.00 91.88 73 ILE A N 1
ATOM 621 C CA . ILE A 1 73 ? -4.404 -4.665 2.059 1.00 91.88 73 ILE A CA 1
ATOM 622 C C . ILE A 1 73 ? -3.386 -5.561 2.760 1.00 91.88 73 ILE A C 1
ATOM 624 O O . ILE A 1 73 ? -3.387 -6.775 2.578 1.00 91.88 73 ILE A O 1
ATOM 628 N N . ILE A 1 74 ? -2.508 -4.948 3.546 1.00 92.44 74 ILE A N 1
ATOM 629 C CA . ILE A 1 74 ? -1.432 -5.637 4.273 1.00 92.44 74 ILE A CA 1
ATOM 630 C C . ILE A 1 74 ? -1.719 -5.739 5.771 1.00 92.44 74 ILE A C 1
ATOM 632 O O . ILE A 1 74 ? -1.033 -6.462 6.485 1.00 92.44 74 ILE A O 1
ATOM 636 N N . GLY A 1 75 ? -2.735 -5.025 6.255 1.00 90.25 75 GLY A N 1
ATOM 637 C CA . GLY A 1 75 ? -3.161 -5.110 7.639 1.00 90.25 75 GLY A CA 1
ATOM 638 C C . GLY A 1 75 ? -4.464 -4.370 7.879 1.00 90.25 75 GLY A C 1
ATOM 639 O O . GLY A 1 75 ? -4.736 -3.339 7.264 1.00 90.25 75 GLY A O 1
ATOM 640 N N . ILE A 1 76 ? -5.253 -4.903 8.802 1.00 91.19 76 ILE A N 1
ATOM 641 C CA . ILE A 1 76 ? -6.466 -4.276 9.312 1.00 91.19 76 ILE A CA 1
ATOM 642 C C . ILE A 1 76 ? -6.387 -4.338 10.831 1.00 91.19 76 ILE A C 1
ATOM 644 O O . ILE A 1 76 ? -6.010 -5.367 11.395 1.00 91.19 76 ILE A O 1
ATOM 648 N N . LYS A 1 77 ? -6.732 -3.240 11.496 1.00 88.06 77 LYS A N 1
ATOM 649 C CA . LYS A 1 77 ? -6.834 -3.188 12.948 1.00 88.06 77 LYS A CA 1
ATOM 650 C C . LYS A 1 77 ? -8.090 -2.437 13.353 1.00 88.06 77 LYS A C 1
ATOM 652 O O . LYS A 1 77 ? -8.223 -1.253 13.063 1.00 88.06 77 LYS A O 1
ATOM 657 N N . ASN A 1 78 ? -8.974 -3.137 14.050 1.00 86.50 78 ASN A N 1
ATOM 658 C CA . ASN A 1 78 ? -10.110 -2.536 14.731 1.00 86.50 78 ASN A CA 1
ATOM 659 C C . ASN A 1 78 ? -9.705 -2.193 16.172 1.00 86.50 78 ASN A C 1
ATOM 661 O O . ASN A 1 78 ? -9.012 -2.985 16.812 1.00 86.50 78 ASN A O 1
ATOM 665 N N . PHE A 1 79 ? -10.100 -1.020 16.657 1.00 79.88 79 PHE A N 1
ATOM 666 C CA . PHE A 1 79 ? -9.771 -0.510 17.994 1.00 79.88 79 PHE A CA 1
ATOM 667 C C . PHE A 1 79 ? -10.973 -0.531 18.956 1.00 79.88 79 PHE A C 1
ATOM 669 O O . PHE A 1 79 ? -11.034 0.312 19.848 1.00 79.88 79 PHE A O 1
ATOM 676 N N . GLN A 1 80 ? -11.898 -1.483 18.761 1.00 66.88 80 GLN A N 1
ATOM 677 C CA . GLN A 1 80 ? -13.000 -1.785 19.690 1.00 66.88 80 GLN A CA 1
ATOM 678 C C . GLN A 1 80 ? -12.547 -1.889 21.149 1.00 66.88 80 GLN A C 1
ATOM 680 O O . GLN A 1 80 ? -11.463 -2.470 21.394 1.00 66.88 80 GLN A O 1
#

Fol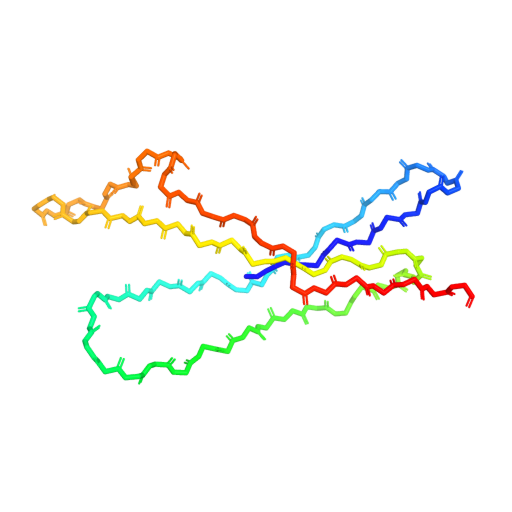dseek 3Di:
DKKKDADPVVRDIDIWDWDDDDDDDDPDDDDDDTDTDDDPDAAKMWDKDKDWDWDDDPPDIGTDDCVPIDIDTPDMDGPD

Radius of gyration: 15.93 Å; chains: 1; bounding box: 40×18×44 Å

Sequence (80 aa):
MAIANWNYEEDKFENKYSNEIIIEKTNEKIDITFILDKLQTKNLWIAYLFIGFSNKERRKTKLLHKKWNTATIIGIKNFQ